Protein AF-A0A9Q5GD46-F1 (afdb_monomer_lite)

Secondary structure (DSSP, 8-state):
-EEEEEEEEEESS--TTHHHHHHHHHHHHHHTT-EE--PPP-----SS------SSEEEEEEEEETTEEEEEEEEEE-

Sequence (78 aa):
MIFKAKIEFTSNTYITEYGKIKGNAAIMLSNNGYLTDITPPSTVFGKDMYFIISTVETITIEIDSSIGRIEVNIGLEV

Structure (mmCIF, N/CA/C/O backbone):
data_AF-A0A9Q5GD46-F1
#
_entry.id   AF-A0A9Q5GD46-F1
#
loop_
_atom_site.group_PDB
_atom_site.id
_atom_site.type_symbol
_atom_site.label_atom_id
_atom_site.label_alt_id
_atom_site.label_comp_id
_atom_site.label_asym_id
_atom_site.label_entity_id
_atom_site.label_seq_id
_atom_site.pdbx_PDB_ins_code
_atom_site.Cartn_x
_atom_site.Cartn_y
_atom_site.Cartn_z
_atom_site.occupancy
_atom_site.B_iso_or_equiv
_atom_site.auth_seq_id
_atom_site.auth_comp_id
_atom_site.auth_asym_id
_atom_site.auth_atom_id
_atom_site.pdbx_PDB_model_num
ATOM 1 N N . MET A 1 1 ? 11.323 -1.978 -18.106 1.00 42.31 1 MET A N 1
ATOM 2 C CA . MET A 1 1 ? 9.934 -1.976 -17.608 1.00 42.31 1 MET A CA 1
ATOM 3 C C . MET A 1 1 ? 9.938 -1.133 -16.346 1.00 42.31 1 MET A C 1
ATOM 5 O O . MET A 1 1 ? 10.773 -1.403 -15.489 1.00 42.31 1 MET A O 1
ATOM 9 N N . ILE A 1 2 ? 9.162 -0.051 -16.297 1.00 44.53 2 ILE A N 1
ATOM 10 C CA . ILE A 1 2 ? 9.124 0.863 -15.144 1.00 44.53 2 ILE A CA 1
ATOM 11 C C . ILE A 1 2 ? 7.875 0.486 -14.360 1.00 44.53 2 ILE A C 1
ATOM 13 O O . ILE A 1 2 ? 6.782 0.612 -14.896 1.00 44.53 2 ILE A O 1
ATOM 17 N N . PHE A 1 3 ? 8.034 0.003 -13.131 1.00 44.81 3 PHE A N 1
ATOM 18 C CA . PHE A 1 3 ? 6.886 -0.308 -12.286 1.00 44.81 3 PHE A CA 1
ATOM 19 C C . PHE A 1 3 ? 6.386 0.979 -11.642 1.00 44.81 3 PHE A C 1
ATOM 21 O O . PHE A 1 3 ? 7.123 1.644 -10.905 1.00 44.81 3 PHE A O 1
ATOM 28 N N . LYS A 1 4 ? 5.122 1.321 -11.895 1.00 50.44 4 LYS A N 1
ATOM 29 C CA . LYS A 1 4 ? 4.456 2.417 -11.192 1.00 50.44 4 LYS A CA 1
ATOM 30 C C . LYS A 1 4 ? 3.596 1.834 -10.083 1.00 50.44 4 LYS A C 1
ATOM 32 O O . LYS A 1 4 ? 2.603 1.159 -10.336 1.00 50.44 4 LYS A O 1
ATOM 37 N N . ALA A 1 5 ? 4.005 2.098 -8.846 1.00 52.06 5 ALA A N 1
ATOM 38 C CA . ALA A 1 5 ? 3.257 1.723 -7.658 1.00 52.06 5 ALA A CA 1
ATOM 39 C C . ALA A 1 5 ? 2.603 2.970 -7.055 1.00 52.06 5 ALA A C 1
ATOM 41 O O . ALA A 1 5 ? 3.291 3.904 -6.632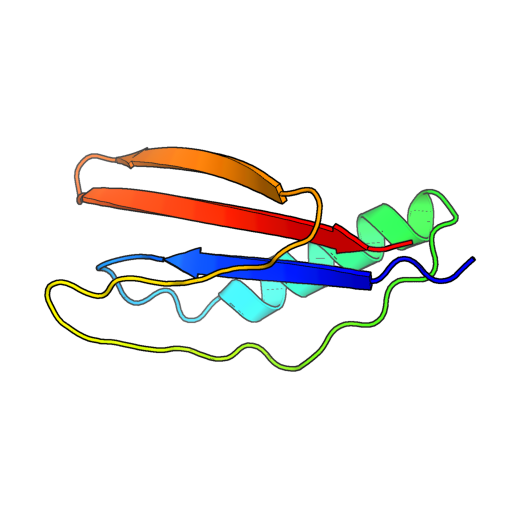 1.00 52.06 5 ALA A O 1
ATOM 42 N N . LYS A 1 6 ? 1.269 2.981 -6.983 1.00 60.84 6 LYS A N 1
ATOM 43 C CA . LYS A 1 6 ? 0.521 4.015 -6.257 1.00 60.84 6 LYS A CA 1
ATOM 44 C C . LYS A 1 6 ? 0.069 3.434 -4.922 1.00 60.84 6 LYS A C 1
ATOM 46 O O . LYS A 1 6 ? -0.787 2.559 -4.887 1.00 60.84 6 LYS A O 1
ATOM 51 N N . ILE A 1 7 ? 0.673 3.913 -3.835 1.00 61.59 7 ILE A N 1
ATOM 52 C CA . ILE A 1 7 ? 0.323 3.505 -2.469 1.00 61.59 7 ILE A CA 1
ATOM 53 C C . ILE A 1 7 ? -0.589 4.573 -1.861 1.00 61.59 7 ILE A C 1
ATOM 55 O O . ILE A 1 7 ? -0.176 5.731 -1.719 1.00 61.59 7 ILE A O 1
ATOM 59 N N . GLU A 1 8 ? -1.802 4.192 -1.484 1.00 64.12 8 GLU A N 1
ATOM 60 C CA . GLU A 1 8 ? -2.769 5.053 -0.805 1.00 64.12 8 GLU A CA 1
ATOM 61 C C . GLU A 1 8 ? -3.118 4.482 0.563 1.00 64.12 8 GLU A C 1
ATOM 63 O O . GLU A 1 8 ? -3.275 3.274 0.734 1.00 64.12 8 GLU A O 1
ATOM 68 N N . PHE A 1 9 ? -3.207 5.375 1.544 1.00 60.03 9 PHE A N 1
ATOM 69 C CA . PHE A 1 9 ? -3.557 5.023 2.907 1.00 60.03 9 PHE A CA 1
ATOM 70 C C . PHE A 1 9 ? -4.822 5.763 3.300 1.00 60.03 9 PHE A C 1
ATOM 72 O O . PHE A 1 9 ? -4.880 6.991 3.196 1.00 60.03 9 PHE A O 1
ATOM 79 N N . THR A 1 10 ? -5.793 5.014 3.802 1.00 60.59 10 THR A N 1
ATOM 80 C CA . THR A 1 10 ? -7.033 5.566 4.335 1.00 60.59 10 THR A CA 1
ATOM 81 C C . THR A 1 10 ? -7.085 5.257 5.822 1.00 60.59 10 THR A C 1
ATOM 83 O O . THR A 1 10 ? -7.007 4.101 6.243 1.00 60.59 10 THR A O 1
ATOM 86 N N . SER A 1 11 ? -7.166 6.303 6.638 1.00 58.84 11 SER A N 1
ATOM 87 C CA . SER A 1 11 ? -7.283 6.177 8.086 1.00 58.84 11 SER A CA 1
ATOM 88 C C . SER A 1 11 ? -8.067 7.354 8.661 1.00 58.84 11 SER A C 1
ATOM 90 O O . SER A 1 11 ? -7.958 8.490 8.201 1.00 58.84 11 SER A O 1
ATOM 92 N N . ASN A 1 12 ? -8.837 7.087 9.716 1.00 51.47 12 ASN A N 1
ATOM 93 C CA . ASN A 1 12 ? -9.475 8.131 10.527 1.00 51.47 12 ASN A CA 1
ATOM 94 C C . ASN A 1 12 ? -8.504 8.735 11.562 1.00 51.47 12 ASN A C 1
ATOM 96 O O . ASN A 1 12 ? -8.903 9.536 12.406 1.00 51.47 12 ASN A O 1
ATOM 100 N N . THR A 1 13 ? -7.232 8.333 11.535 1.00 46.69 13 THR A N 1
ATOM 101 C CA . THR A 1 13 ? -6.209 8.708 12.512 1.00 46.69 13 THR A CA 1
ATOM 102 C C . THR A 1 13 ? -4.994 9.238 11.771 1.00 46.69 13 THR A C 1
ATOM 104 O O . THR A 1 13 ? -4.432 8.558 10.925 1.00 46.69 13 THR A O 1
ATOM 107 N N . TYR A 1 14 ? -4.582 10.461 12.088 1.00 52.66 14 TYR A N 1
ATOM 108 C CA . TYR A 1 14 ? -3.444 11.129 11.463 1.00 52.66 14 TYR A CA 1
ATOM 109 C C . TYR A 1 14 ? -2.161 10.299 11.606 1.00 52.66 14 TYR A C 1
ATOM 111 O O . TYR A 1 14 ? -1.690 10.086 12.722 1.00 52.66 14 TYR A O 1
ATOM 119 N N . ILE A 1 15 ? -1.564 9.867 10.490 1.00 59.56 15 ILE A N 1
ATOM 120 C CA . ILE A 1 15 ? -0.242 9.228 10.499 1.00 59.56 15 ILE A CA 1
ATOM 121 C C . ILE A 1 15 ? 0.704 10.049 9.622 1.00 59.56 15 ILE A C 1
ATOM 123 O O . ILE A 1 15 ? 0.706 9.956 8.399 1.00 59.56 15 ILE A O 1
ATOM 127 N N . THR A 1 16 ? 1.530 10.872 10.262 1.00 55.69 16 THR A N 1
ATOM 128 C CA . THR A 1 16 ? 2.506 11.778 9.626 1.00 55.69 16 THR A CA 1
ATOM 129 C C . THR A 1 16 ? 3.637 11.035 8.884 1.00 55.69 16 THR A C 1
ATOM 131 O O . THR A 1 16 ? 4.444 11.643 8.191 1.00 55.69 16 THR A O 1
ATOM 134 N N . GLU A 1 17 ? 3.687 9.703 8.968 1.00 66.88 17 GLU A N 1
ATOM 135 C CA . GLU A 1 17 ? 4.856 8.891 8.603 1.00 66.88 17 GLU A CA 1
ATOM 136 C C . GLU A 1 17 ? 4.708 8.110 7.278 1.00 66.88 17 GLU A C 1
ATOM 138 O O . GLU A 1 17 ? 5.601 7.343 6.911 1.00 66.88 17 GLU A O 1
ATOM 143 N N . TYR A 1 18 ? 3.627 8.312 6.509 1.00 70.38 18 TYR A N 1
ATOM 144 C CA . TYR A 1 18 ? 3.384 7.563 5.260 1.00 70.38 18 TYR A CA 1
ATOM 145 C C . TYR A 1 18 ? 4.502 7.700 4.219 1.00 70.38 18 TYR A C 1
ATOM 147 O O . TYR A 1 18 ? 4.777 6.755 3.478 1.00 70.38 18 TYR A O 1
ATOM 155 N N . GLY A 1 19 ? 5.189 8.847 4.185 1.00 67.75 19 GLY A N 1
ATOM 156 C CA . GLY A 1 19 ? 6.343 9.050 3.306 1.00 67.75 19 GLY A CA 1
ATOM 157 C C . GLY A 1 19 ? 7.466 8.034 3.552 1.00 67.75 19 GLY A C 1
ATOM 158 O O . GLY A 1 19 ? 8.060 7.540 2.594 1.00 67.75 19 GLY A O 1
ATOM 159 N N . LYS A 1 20 ? 7.705 7.648 4.814 1.00 75.62 20 LYS A N 1
ATOM 160 C CA . LYS A 1 20 ? 8.737 6.659 5.168 1.00 75.62 20 LYS A CA 1
ATOM 161 C C . LYS A 1 20 ? 8.357 5.252 4.714 1.00 75.62 20 LYS A C 1
ATOM 163 O O . LYS A 1 20 ? 9.214 4.525 4.221 1.00 75.62 20 LYS A O 1
ATOM 168 N N . ILE A 1 21 ? 7.077 4.886 4.821 1.00 79.31 21 ILE A N 1
ATOM 169 C CA . ILE A 1 21 ? 6.585 3.574 4.373 1.00 79.31 21 ILE A CA 1
ATOM 170 C C . ILE A 1 21 ? 6.739 3.441 2.851 1.00 79.31 21 ILE A C 1
ATOM 172 O O . ILE A 1 21 ? 7.280 2.442 2.381 1.00 79.31 21 ILE A O 1
ATOM 176 N N . LYS A 1 22 ? 6.350 4.473 2.084 1.00 79.12 22 LYS A N 1
ATOM 177 C CA . LYS A 1 22 ? 6.545 4.498 0.622 1.00 79.12 22 LYS A CA 1
ATOM 178 C C . LYS A 1 22 ? 8.024 4.420 0.234 1.00 79.12 22 LYS A C 1
ATOM 180 O O . LYS A 1 22 ? 8.378 3.645 -0.650 1.00 79.12 22 LYS A O 1
ATOM 185 N N . GLY A 1 23 ? 8.879 5.183 0.921 1.00 81.00 23 GLY A N 1
ATOM 186 C CA . GLY A 1 23 ? 10.330 5.163 0.717 1.00 81.00 23 GLY A CA 1
ATOM 187 C C . GLY A 1 23 ? 10.937 3.773 0.922 1.00 81.00 23 GLY A C 1
ATOM 188 O O . GLY A 1 23 ? 11.632 3.268 0.043 1.00 81.00 23 GLY A O 1
ATOM 189 N N . ASN A 1 24 ? 10.615 3.120 2.041 1.00 86.00 24 ASN A N 1
ATOM 190 C CA . ASN A 1 24 ? 11.101 1.770 2.334 1.00 86.00 24 ASN A CA 1
ATOM 191 C C . ASN A 1 24 ? 10.606 0.739 1.309 1.00 86.00 24 ASN A C 1
ATOM 193 O O . ASN A 1 24 ? 11.394 -0.091 0.858 1.00 86.00 24 ASN A O 1
ATOM 197 N N . ALA A 1 25 ? 9.334 0.811 0.903 1.00 82.56 25 ALA A N 1
ATOM 198 C CA . ALA A 1 25 ? 8.779 -0.085 -0.111 1.00 82.56 25 ALA A CA 1
ATOM 199 C C . ALA A 1 25 ? 9.515 0.043 -1.456 1.00 82.56 25 ALA A C 1
ATOM 201 O O . ALA A 1 25 ? 9.889 -0.966 -2.050 1.00 82.56 25 ALA A O 1
ATOM 202 N N . ALA A 1 26 ? 9.798 1.268 -1.906 1.00 82.25 26 ALA A N 1
ATOM 203 C CA . ALA A 1 26 ? 10.545 1.501 -3.142 1.00 82.25 26 ALA A CA 1
ATOM 204 C C . ALA A 1 26 ? 11.996 1.003 -3.067 1.00 82.25 26 ALA A C 1
ATOM 206 O O . ALA A 1 26 ? 12.492 0.423 -4.029 1.00 82.25 26 ALA A O 1
ATOM 207 N N . ILE A 1 27 ? 12.669 1.159 -1.919 1.00 86.00 27 ILE A N 1
ATOM 208 C CA . ILE A 1 27 ? 14.011 0.587 -1.712 1.00 86.00 27 ILE A CA 1
ATOM 209 C C . ILE A 1 27 ? 13.962 -0.941 -1.837 1.00 86.00 27 ILE A C 1
ATOM 211 O O . ILE A 1 27 ? 14.794 -1.529 -2.525 1.00 86.00 27 ILE A O 1
ATOM 215 N N . MET A 1 28 ? 12.978 -1.596 -1.215 1.00 87.56 28 MET A N 1
ATOM 216 C CA . MET A 1 28 ? 12.825 -3.051 -1.305 1.00 87.56 28 MET A CA 1
ATOM 217 C C . MET A 1 28 ? 12.517 -3.521 -2.731 1.00 87.56 28 MET A C 1
ATOM 219 O O . MET A 1 28 ? 13.064 -4.534 -3.164 1.00 87.56 28 MET A O 1
ATOM 223 N N . LEU A 1 29 ? 11.680 -2.796 -3.473 1.00 82.62 29 LEU A N 1
ATOM 224 C CA . LEU A 1 29 ? 11.382 -3.097 -4.877 1.00 82.62 29 LEU A CA 1
ATOM 225 C C . LEU A 1 29 ? 12.618 -2.912 -5.769 1.00 82.62 29 LEU A C 1
ATOM 227 O O . LEU A 1 29 ? 12.938 -3.800 -6.561 1.00 82.62 29 LEU A O 1
ATOM 231 N N . SER A 1 30 ? 13.368 -1.828 -5.565 1.00 83.44 30 SER A N 1
ATOM 232 C CA . SER A 1 30 ? 14.641 -1.566 -6.247 1.00 83.44 30 SER A CA 1
ATOM 233 C C . SER A 1 30 ? 15.667 -2.673 -5.997 1.00 83.44 30 SER A C 1
ATOM 235 O O . SER A 1 30 ? 16.273 -3.180 -6.942 1.00 83.44 30 SER A O 1
ATOM 237 N N . ASN A 1 31 ? 15.781 -3.153 -4.753 1.00 87.81 31 ASN A N 1
ATOM 238 C CA . ASN A 1 31 ? 16.650 -4.284 -4.405 1.00 87.81 31 ASN A CA 1
ATOM 239 C C . ASN A 1 31 ? 16.258 -5.597 -5.111 1.00 87.81 31 ASN A C 1
ATOM 241 O O . ASN A 1 31 ? 17.100 -6.481 -5.249 1.00 87.81 31 ASN A O 1
ATOM 245 N N . ASN A 1 32 ? 15.012 -5.725 -5.576 1.00 86.00 32 ASN A N 1
ATOM 246 C CA . ASN A 1 32 ? 14.536 -6.856 -6.379 1.00 86.00 32 ASN A CA 1
ATOM 247 C C . ASN A 1 32 ? 14.622 -6.598 -7.901 1.00 86.00 32 ASN A C 1
ATOM 249 O O . ASN A 1 32 ? 14.094 -7.379 -8.689 1.00 86.00 32 ASN A O 1
ATOM 253 N N . GLY A 1 33 ? 15.294 -5.522 -8.331 1.00 83.19 33 GLY A N 1
ATOM 254 C CA . GLY A 1 33 ? 15.514 -5.191 -9.743 1.00 83.19 33 GLY A CA 1
ATOM 255 C C . GLY A 1 33 ? 14.401 -4.363 -10.392 1.00 83.19 33 GLY A C 1
ATOM 256 O O . GLY A 1 33 ? 14.426 -4.163 -11.609 1.00 83.19 33 GLY A O 1
ATOM 257 N N . TYR A 1 34 ? 13.436 -3.863 -9.614 1.00 81.50 34 TYR A N 1
ATOM 258 C CA . TYR A 1 34 ? 12.330 -3.056 -10.126 1.00 81.50 34 TYR A CA 1
ATOM 259 C C . TYR A 1 34 ? 12.610 -1.558 -9.976 1.00 81.50 34 TYR A C 1
ATOM 261 O O . TYR A 1 34 ? 12.688 -1.027 -8.870 1.00 81.50 34 TYR A O 1
ATOM 269 N N . LEU A 1 35 ? 12.694 -0.844 -11.101 1.00 72.62 35 LEU A N 1
ATOM 270 C CA . LEU A 1 35 ? 12.716 0.621 -11.103 1.00 72.62 35 LEU A CA 1
ATOM 271 C C . LEU A 1 35 ? 11.360 1.150 -10.632 1.00 72.62 35 LEU A C 1
ATOM 273 O O . LEU A 1 35 ? 10.338 0.868 -11.259 1.00 72.62 35 LEU A O 1
ATOM 277 N N . THR A 1 36 ? 11.376 1.895 -9.527 1.00 71.94 36 THR A N 1
ATOM 278 C CA . THR A 1 36 ? 10.186 2.479 -8.901 1.00 71.94 36 THR A CA 1
ATOM 279 C C . THR A 1 36 ? 10.375 3.980 -8.720 1.00 71.94 36 THR A C 1
ATOM 281 O O . THR A 1 36 ? 11.330 4.406 -8.072 1.00 71.94 36 THR A O 1
ATOM 284 N N . ASP A 1 37 ? 9.441 4.772 -9.244 1.00 72.19 37 ASP A N 1
ATOM 285 C CA . ASP A 1 37 ? 9.362 6.209 -8.980 1.00 72.19 37 ASP A CA 1
ATOM 286 C C . ASP A 1 37 ? 8.353 6.480 -7.859 1.00 72.19 37 ASP A C 1
ATOM 288 O O . ASP A 1 37 ? 7.257 5.915 -7.843 1.00 72.19 37 ASP A O 1
ATOM 292 N N . ILE A 1 38 ? 8.706 7.362 -6.920 1.00 73.44 38 ILE A N 1
ATOM 293 C CA . ILE A 1 38 ? 7.839 7.736 -5.796 1.00 73.44 38 ILE A CA 1
ATOM 294 C C . ILE A 1 38 ? 7.399 9.186 -5.966 1.00 73.44 38 ILE A C 1
ATOM 296 O O . ILE A 1 38 ? 8.226 10.096 -6.021 1.00 73.44 38 ILE A O 1
ATOM 300 N N . THR A 1 39 ? 6.091 9.424 -5.982 1.00 73.38 39 THR A N 1
ATOM 301 C CA . THR A 1 39 ? 5.535 10.778 -5.897 1.00 73.38 39 THR A CA 1
ATOM 302 C C . THR A 1 39 ? 5.392 11.210 -4.433 1.00 73.38 39 THR A C 1
ATOM 304 O O . THR A 1 39 ? 5.157 10.356 -3.569 1.00 73.38 39 THR A O 1
ATOM 307 N N . PRO A 1 40 ? 5.463 12.520 -4.122 1.00 72.38 40 PRO A N 1
ATOM 308 C CA . PRO A 1 40 ? 5.189 13.018 -2.776 1.00 72.38 40 PRO A CA 1
ATOM 309 C C . PRO A 1 40 ? 3.869 12.460 -2.214 1.00 72.38 40 PRO A C 1
ATOM 311 O O . PRO A 1 40 ? 2.905 12.283 -2.968 1.00 72.38 40 PRO A O 1
ATOM 314 N N . PRO A 1 41 ? 3.795 12.146 -0.908 1.00 74.94 41 PRO A N 1
ATOM 315 C CA . PRO A 1 41 ? 2.551 11.693 -0.306 1.00 74.94 41 PRO A CA 1
ATOM 316 C C . PRO A 1 41 ? 1.513 12.821 -0.319 1.00 74.94 41 PRO A C 1
ATOM 318 O O . PRO A 1 41 ? 1.847 14.000 -0.228 1.00 74.94 41 PRO A O 1
ATOM 321 N N . SER A 1 42 ? 0.240 12.451 -0.412 1.00 72.88 42 SER A N 1
ATOM 322 C CA . SER A 1 42 ? -0.888 13.369 -0.268 1.00 72.88 42 SER A CA 1
ATOM 323 C C . SER A 1 42 ? -1.789 12.856 0.844 1.00 72.88 42 SER A C 1
ATOM 325 O O . SER A 1 42 ? -1.997 11.649 0.954 1.00 72.88 42 SER A O 1
ATOM 327 N N . THR A 1 43 ? -2.309 13.774 1.656 1.00 73.44 43 THR A N 1
ATOM 328 C CA . THR A 1 43 ? -3.248 13.461 2.734 1.00 73.44 43 THR A CA 1
ATOM 329 C C . THR A 1 43 ? -4.577 14.120 2.415 1.00 73.44 43 THR A C 1
ATOM 331 O O . THR A 1 43 ? -4.634 15.332 2.209 1.00 73.44 43 THR A O 1
ATOM 334 N N . VAL A 1 44 ? -5.639 13.323 2.396 1.00 73.69 44 VAL A N 1
ATOM 335 C CA . VAL A 1 44 ? -7.018 13.792 2.250 1.00 73.69 44 VAL A CA 1
ATOM 336 C C . VAL A 1 44 ? -7.761 13.415 3.525 1.00 73.69 44 VAL A C 1
ATOM 338 O O . VAL A 1 44 ? -7.640 12.285 3.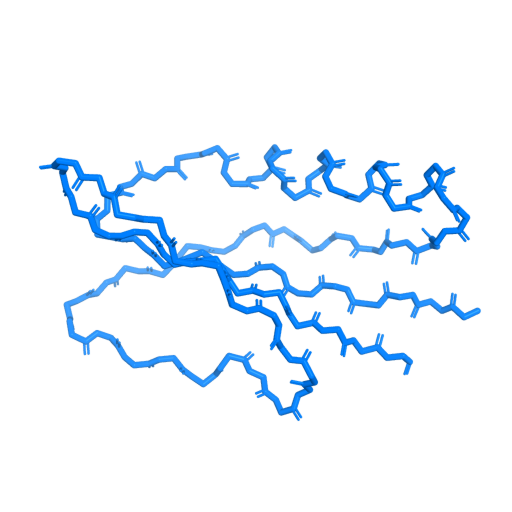993 1.00 73.69 44 VAL A O 1
ATOM 341 N N . PHE A 1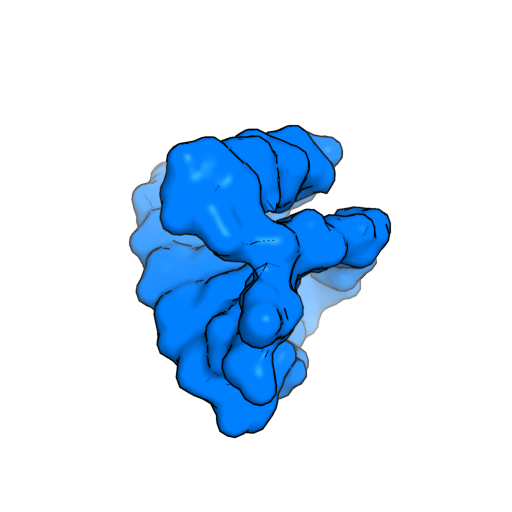 45 ? -8.495 14.362 4.106 1.00 73.69 45 PHE A N 1
ATOM 342 C CA . PHE A 1 45 ? -9.283 14.150 5.318 1.00 73.69 45 PHE A CA 1
ATOM 343 C C . PHE A 1 45 ? -10.733 14.564 5.074 1.00 73.69 45 PHE A C 1
ATOM 345 O O . PHE A 1 45 ? -11.009 15.571 4.423 1.00 73.69 45 PHE A O 1
ATOM 352 N N . GLY A 1 46 ? -11.662 13.788 5.615 1.00 70.25 46 GLY A N 1
ATOM 353 C CA . GLY A 1 46 ? -13.090 14.000 5.439 1.00 70.25 46 GLY A CA 1
ATOM 354 C C . GLY A 1 46 ? -13.876 12.887 6.115 1.00 70.25 46 GLY A C 1
ATOM 355 O O . GLY A 1 46 ? -13.346 11.807 6.371 1.00 70.25 46 GLY A O 1
ATOM 356 N N . LYS A 1 47 ? -15.138 13.163 6.435 1.00 76.38 47 LYS A N 1
ATOM 357 C CA . LYS A 1 47 ? -16.059 12.167 6.983 1.00 76.38 47 LYS A CA 1
ATOM 358 C C . LYS A 1 47 ? -16.788 11.472 5.830 1.00 76.38 47 LYS A C 1
ATOM 360 O O . LYS A 1 47 ? -17.157 12.148 4.876 1.00 76.38 47 LYS A O 1
ATOM 365 N N . ASP A 1 48 ? -16.988 10.158 5.937 1.00 73.38 48 ASP A N 1
ATOM 366 C CA . ASP A 1 48 ? -17.736 9.342 4.965 1.00 73.38 48 ASP A CA 1
ATOM 367 C C . ASP A 1 48 ? -17.202 9.481 3.522 1.00 73.38 48 ASP A C 1
ATOM 369 O O . ASP A 1 48 ? -17.955 9.646 2.562 1.00 73.38 48 ASP A O 1
ATOM 373 N N . MET A 1 49 ? -15.872 9.459 3.372 1.00 72.06 49 MET A N 1
ATOM 374 C CA . MET A 1 49 ? -15.213 9.574 2.070 1.00 72.06 49 MET A CA 1
ATOM 375 C C . MET A 1 49 ? -15.277 8.265 1.283 1.00 72.06 49 MET A C 1
ATOM 377 O O . MET A 1 49 ? -14.985 7.196 1.814 1.00 72.06 49 MET A O 1
ATOM 381 N N . TYR A 1 50 ? -15.561 8.382 -0.012 1.00 68.69 50 TYR A N 1
ATOM 382 C CA . TYR A 1 50 ? -15.459 7.295 -0.981 1.00 68.69 50 TYR A CA 1
ATOM 383 C C . TYR A 1 50 ? -14.324 7.612 -1.953 1.00 68.69 50 TYR A C 1
ATOM 385 O O . TYR A 1 50 ? -14.305 8.690 -2.550 1.00 68.69 50 TYR A O 1
ATOM 393 N N . PHE A 1 51 ? -13.389 6.677 -2.121 1.00 68.94 51 PHE A N 1
ATOM 394 C CA . PHE A 1 51 ? -12.269 6.818 -3.048 1.00 68.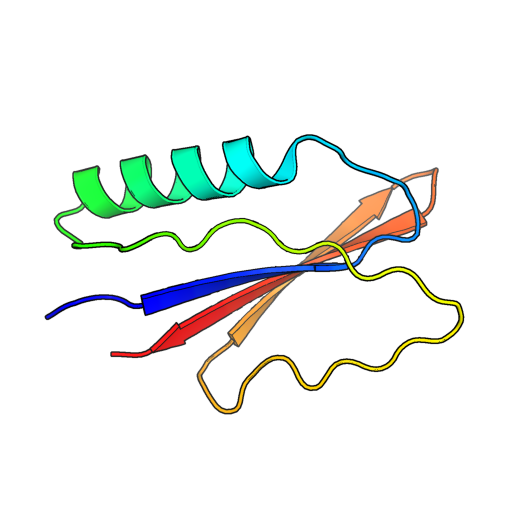94 51 PHE A CA 1
ATOM 395 C C . PHE A 1 51 ? -12.433 5.878 -4.239 1.00 68.94 51 PHE A C 1
ATOM 397 O O . PHE A 1 51 ? -12.699 4.690 -4.074 1.00 68.94 51 PHE A O 1
ATOM 404 N N . ILE A 1 52 ? -12.222 6.409 -5.444 1.00 68.88 52 ILE A N 1
ATOM 405 C CA . ILE A 1 52 ? -11.953 5.599 -6.634 1.00 68.88 52 ILE A CA 1
ATOM 406 C C . ILE A 1 52 ? -10.434 5.567 -6.780 1.00 68.88 52 ILE A C 1
ATOM 408 O O . ILE A 1 52 ? -9.821 6.551 -7.188 1.00 68.88 52 ILE A O 1
ATOM 412 N N . ILE A 1 53 ? -9.837 4.457 -6.357 1.00 65.44 53 ILE A N 1
ATOM 413 C CA . ILE A 1 53 ? -8.401 4.368 -6.065 1.00 65.44 53 ILE A CA 1
ATOM 414 C C . ILE A 1 53 ? -7.590 4.182 -7.357 1.00 65.44 53 ILE A C 1
ATOM 416 O O . ILE A 1 53 ? -6.602 4.884 -7.588 1.00 65.44 53 ILE A O 1
ATOM 420 N N . SER A 1 54 ? -8.031 3.273 -8.236 1.00 68.00 54 SER A N 1
ATOM 421 C CA . SER A 1 54 ? -7.480 3.085 -9.581 1.00 68.00 54 SER A CA 1
ATOM 422 C C . SER A 1 54 ? -8.355 2.155 -10.435 1.00 68.00 54 SER A C 1
ATOM 424 O O . SER A 1 54 ? -9.187 1.422 -9.905 1.00 68.00 54 SER A O 1
ATOM 426 N N . THR A 1 55 ? -8.144 2.157 -11.754 1.00 74.31 55 THR A N 1
ATOM 427 C CA . THR A 1 55 ? -8.652 1.128 -12.684 1.00 74.31 55 THR A CA 1
ATOM 428 C C . THR A 1 55 ? -7.659 -0.017 -12.901 1.00 74.31 55 THR A C 1
ATOM 430 O O . THR A 1 55 ? -7.934 -0.917 -13.691 1.00 74.31 55 THR A O 1
ATOM 433 N N . VAL A 1 56 ? -6.486 0.043 -12.264 1.00 79.06 56 VAL A N 1
ATOM 434 C CA . VAL A 1 56 ? -5.438 -0.980 -12.376 1.00 79.06 56 VAL A CA 1
ATOM 435 C C . VAL A 1 56 ? -5.580 -2.041 -11.289 1.00 79.06 56 VAL A C 1
ATOM 437 O O . VAL A 1 56 ? -6.291 -1.847 -10.297 1.00 79.06 56 VAL A O 1
ATOM 440 N N . GLU A 1 57 ? -4.883 -3.161 -11.469 1.00 80.94 57 GLU A N 1
ATOM 441 C CA . GLU A 1 57 ? -4.846 -4.232 -10.477 1.00 80.94 57 GLU A CA 1
ATOM 442 C C . GLU A 1 57 ? -4.391 -3.679 -9.121 1.00 80.94 57 GLU A C 1
ATOM 444 O O . GLU A 1 57 ? -3.354 -3.022 -9.011 1.00 80.94 57 GLU A O 1
ATOM 449 N N . THR A 1 58 ? -5.213 -3.898 -8.096 1.00 81.69 58 THR A N 1
ATOM 450 C CA . THR A 1 58 ? -5.023 -3.302 -6.775 1.00 81.69 58 THR A CA 1
ATOM 451 C C . THR A 1 58 ? -4.983 -4.390 -5.718 1.00 81.69 58 THR A C 1
ATOM 453 O O . THR A 1 58 ? -5.881 -5.226 -5.633 1.00 81.69 58 THR A O 1
ATOM 456 N N . ILE A 1 59 ? -3.938 -4.351 -4.897 1.00 84.50 59 ILE A N 1
ATOM 457 C CA . ILE A 1 59 ? -3.807 -5.178 -3.702 1.00 84.50 59 ILE A CA 1
ATOM 458 C C . ILE A 1 59 ? -4.252 -4.333 -2.510 1.00 84.50 59 ILE A C 1
ATOM 460 O O . ILE A 1 59 ? -3.665 -3.281 -2.242 1.00 84.50 59 ILE A O 1
ATOM 464 N N . THR A 1 60 ? -5.266 -4.807 -1.791 1.00 84.38 60 THR A N 1
ATOM 465 C CA . THR A 1 60 ? -5.790 -4.157 -0.584 1.00 84.38 60 THR A CA 1
ATOM 466 C C . THR A 1 60 ? -5.384 -4.945 0.654 1.00 84.38 60 THR A C 1
ATOM 468 O O . THR A 1 60 ? -5.557 -6.163 0.716 1.00 84.38 60 THR A O 1
ATOM 471 N N . ILE A 1 61 ? -4.842 -4.242 1.647 1.00 85.75 61 ILE A N 1
ATOM 472 C CA . ILE A 1 61 ? -4.474 -4.782 2.955 1.00 85.75 61 ILE A CA 1
ATOM 473 C C . ILE A 1 61 ? -5.274 -4.026 4.013 1.00 85.75 61 ILE A C 1
ATOM 475 O O . ILE A 1 61 ? -5.119 -2.816 4.184 1.00 85.75 61 ILE A O 1
ATOM 479 N N . GLU A 1 62 ? -6.112 -4.756 4.739 1.00 85.88 62 GLU A N 1
ATOM 480 C CA . GLU A 1 62 ? -6.929 -4.232 5.831 1.00 85.88 62 GLU A CA 1
ATOM 481 C C . GLU A 1 62 ? -6.255 -4.546 7.170 1.00 85.88 62 GLU A C 1
ATOM 483 O O . GLU A 1 62 ? -5.870 -5.686 7.434 1.00 85.88 62 GLU A O 1
ATOM 488 N N . ILE A 1 63 ? -6.087 -3.528 8.012 1.00 84.25 63 ILE A N 1
ATOM 489 C CA . ILE A 1 63 ? -5.461 -3.644 9.328 1.00 84.25 63 ILE A CA 1
ATOM 490 C C . ILE A 1 63 ? -6.463 -3.158 10.371 1.00 84.25 63 ILE A C 1
ATOM 492 O O . ILE A 1 63 ? -6.705 -1.956 10.512 1.00 84.25 63 ILE A O 1
ATOM 496 N N . ASP A 1 64 ? -7.018 -4.099 11.127 1.00 86.31 64 ASP A N 1
ATOM 497 C CA . ASP A 1 64 ? -7.884 -3.800 12.261 1.00 86.31 64 ASP A CA 1
ATOM 498 C C . ASP A 1 64 ? -7.054 -3.560 13.526 1.00 86.31 64 ASP A C 1
ATOM 500 O O . ASP A 1 64 ? -6.160 -4.332 13.879 1.00 86.31 64 ASP A O 1
ATOM 504 N N . SER A 1 65 ? -7.357 -2.472 14.231 1.00 81.00 65 SER A N 1
ATOM 505 C CA . SER A 1 65 ? -6.718 -2.116 15.497 1.00 81.00 65 SER A CA 1
ATOM 506 C C . SER A 1 65 ? -7.753 -1.655 16.521 1.00 81.00 65 SER A C 1
ATOM 508 O O . SER A 1 65 ? -8.890 -1.325 16.182 1.00 81.00 65 SER A O 1
ATOM 510 N N . SER A 1 66 ? -7.354 -1.570 17.792 1.00 85.56 66 SER A N 1
ATOM 511 C CA . SER A 1 66 ? -8.231 -1.102 18.876 1.00 85.56 66 SER A CA 1
ATOM 512 C C . SER A 1 66 ? -8.706 0.348 18.720 1.00 85.56 66 SER A 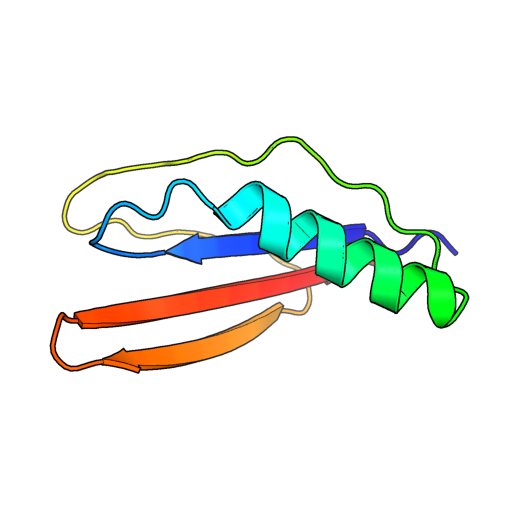C 1
ATOM 514 O O . SER A 1 66 ? -9.669 0.740 19.374 1.00 85.56 66 SER A O 1
ATOM 516 N N . ILE A 1 67 ? -8.050 1.140 17.867 1.00 78.56 67 ILE A N 1
ATOM 517 C CA . ILE A 1 67 ? -8.376 2.553 17.618 1.00 78.56 67 ILE A CA 1
ATOM 518 C C . ILE A 1 67 ? -9.101 2.777 16.285 1.00 78.56 67 ILE A C 1
ATOM 520 O O . ILE A 1 67 ? -9.419 3.915 15.942 1.00 78.56 67 ILE A O 1
ATOM 524 N N . GLY A 1 68 ? -9.372 1.706 15.538 1.00 77.06 68 GLY A N 1
ATOM 525 C CA . GLY A 1 68 ? -10.037 1.756 14.243 1.00 77.06 68 GLY A CA 1
ATOM 526 C C . GLY A 1 68 ? -9.336 0.912 13.187 1.00 77.06 68 GLY A C 1
ATOM 527 O O . GLY A 1 68 ? -8.356 0.212 13.453 1.00 77.06 68 GLY A O 1
ATOM 528 N N . ARG A 1 69 ? -9.859 1.000 11.969 1.00 77.50 69 ARG A N 1
ATOM 529 C CA . ARG A 1 69 ? -9.374 0.263 10.807 1.00 77.50 69 ARG A CA 1
ATOM 530 C C . ARG A 1 69 ? -8.515 1.162 9.925 1.00 77.50 69 ARG A C 1
ATOM 532 O O . ARG A 1 69 ? -8.854 2.325 9.694 1.00 77.50 69 ARG A O 1
ATOM 539 N N . ILE A 1 70 ? -7.407 0.610 9.452 1.00 80.94 70 ILE A N 1
ATOM 540 C CA . ILE A 1 70 ? -6.522 1.223 8.465 1.00 80.94 70 ILE A CA 1
ATOM 541 C C . ILE A 1 70 ? -6.605 0.374 7.206 1.00 80.94 70 ILE A C 1
ATOM 543 O O . ILE A 1 70 ? -6.502 -0.849 7.272 1.00 80.94 70 ILE A O 1
ATOM 547 N N . GLU A 1 71 ? -6.762 1.025 6.062 1.00 78.94 71 GLU A N 1
ATOM 548 C CA . GLU A 1 71 ? -6.726 0.359 4.766 1.00 78.94 71 GLU A CA 1
ATOM 549 C C . GLU A 1 71 ? -5.525 0.858 3.965 1.00 78.94 71 GLU A C 1
ATOM 551 O O . GLU A 1 71 ? -5.272 2.067 3.873 1.00 78.94 71 GLU A O 1
ATOM 556 N N . VAL A 1 72 ? -4.761 -0.085 3.418 1.00 80.94 72 VAL A N 1
ATOM 557 C CA . VAL A 1 72 ? -3.620 0.179 2.543 1.00 80.94 72 VAL A CA 1
ATOM 558 C C . VAL A 1 72 ? -3.934 -0.389 1.172 1.00 80.94 72 VAL A C 1
ATOM 560 O O . VAL A 1 72 ? -4.097 -1.597 1.022 1.00 80.94 72 VAL A O 1
ATOM 563 N N . ASN A 1 73 ? -3.979 0.481 0.170 1.00 79.56 73 ASN A N 1
ATOM 564 C CA . ASN A 1 73 ? -4.248 0.101 -1.209 1.00 79.56 73 ASN A CA 1
ATOM 565 C C . ASN A 1 73 ? -3.001 0.325 -2.064 1.00 79.56 73 ASN A C 1
ATOM 567 O O . ASN A 1 73 ? -2.402 1.404 -2.036 1.00 79.56 73 ASN A O 1
ATOM 571 N N . ILE A 1 74 ? -2.604 -0.700 -2.816 1.00 81.06 74 ILE A N 1
ATOM 572 C CA . ILE A 1 74 ? -1.425 -0.690 -3.684 1.00 81.06 74 ILE A CA 1
ATOM 573 C C . ILE A 1 74 ? -1.883 -0.997 -5.107 1.00 81.06 74 ILE A C 1
ATOM 575 O O . ILE A 1 74 ? -2.169 -2.147 -5.433 1.00 81.06 74 ILE A O 1
ATOM 579 N N . GLY A 1 75 ? -1.947 0.035 -5.947 1.00 79.44 75 GLY A N 1
ATOM 580 C CA . GLY A 1 75 ? -2.192 -0.120 -7.380 1.00 79.44 75 GLY A CA 1
ATOM 581 C C . GLY A 1 75 ? -0.898 -0.451 -8.125 1.00 79.44 75 GLY A C 1
ATOM 582 O O . GLY A 1 75 ? 0.107 0.246 -7.935 1.00 79.44 75 GLY A O 1
ATOM 583 N N . LEU A 1 76 ? -0.933 -1.487 -8.964 1.00 74.00 76 LEU A N 1
ATOM 584 C CA . LEU A 1 76 ? 0.174 -1.941 -9.807 1.00 74.00 76 LEU A CA 1
ATOM 585 C C . LEU A 1 76 ? -0.137 -1.668 -11.285 1.00 74.00 76 LEU A C 1
ATOM 587 O O . LEU A 1 76 ? -1.127 -2.159 -11.823 1.00 74.00 76 LEU A O 1
ATOM 591 N N . GLU A 1 77 ? 0.726 -0.897 -11.945 1.00 69.44 77 GLU A N 1
ATOM 592 C CA . GLU A 1 77 ? 0.647 -0.592 -13.378 1.00 69.44 77 GLU A CA 1
ATOM 593 C C . GLU A 1 77 ? 1.982 -0.953 -14.060 1.00 69.44 77 GLU A C 1
ATOM 595 O O . GLU A 1 77 ? 3.056 -0.663 -13.513 1.00 69.44 77 GLU A O 1
ATOM 600 N N . VAL A 1 78 ? 1.903 -1.615 -15.225 1.00 62.28 78 VAL A N 1
ATOM 601 C CA . VAL A 1 78 ? 3.044 -2.126 -16.018 1.00 62.28 78 VAL A CA 1
ATOM 602 C C . VAL A 1 78 ? 3.321 -1.245 -17.229 1.00 62.28 78 VAL A C 1
ATOM 604 O O . VAL A 1 78 ? 2.343 -0.897 -17.926 1.00 62.28 78 VAL A O 1
#

Organism: Clostridium beijerinckii (NCBI:txid1520)

Foldseek 3Di:
DAKEKDKDKDDPDDDPCVVVVQVVVCVVCVVVVHHYDDDDDDDDDDPPDDDPRDPADKDWDWDQDPVGIMIIIIGIDD

Radius of g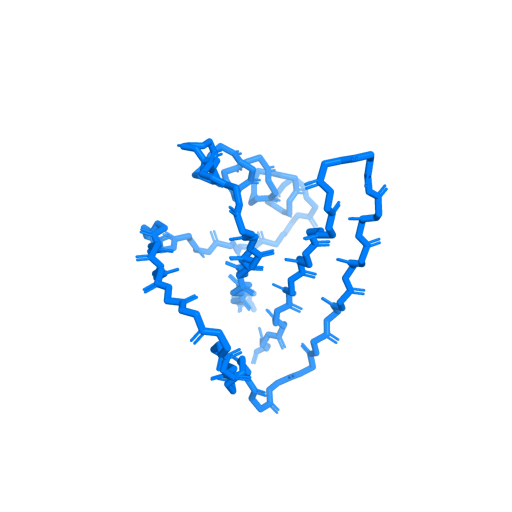yration: 13.31 Å; chains: 1; bounding box: 34×21×36 Å

pLDDT: mean 72.63, std 11.37, range [42.31, 87.81]

InterPro domains:
  IPR028976 CheC-like superfamily [G3DSA:3.40.1550.10] (15-77)
  IPR028976 CheC-like superfamily [SSF103039] (21-76)